Protein AF-A0A961XGP7-F1 (afdb_monomer)

Mean predicted aligned error: 7.35 Å

Nearest PDB structures (foldseek):
  7mp5-assembly1_A  TM=5.201E-01  e=4.074E-03  Homo sapiens
  4emo-assembly1_A  TM=5.515E-01  e=6.120E-03  Homo sapiens
  2e2x-assembly1_A  TM=4.958E-01  e=4.074E-03  Homo sapiens
  3tw1-assembly1_A  TM=5.639E-01  e=8.369E-02  Saccharomyces cerevisiae S288C
  8f5p-assembly1_C  TM=4.251E-01  e=7.896E-02  Leishmania tarentolae

Solvent-accessible surface area (backbone atoms only — not comparable to full-atom values): 7670 Å² total; per-residue (Å²): 131,64,65,84,58,53,54,59,52,50,53,51,52,53,50,51,51,54,50,49,44,56,74,69,44,72,76,51,61,34,66,52,90,44,70,69,51,50,53,50,56,43,34,70,81,37,72,84,65,51,75,76,47,75,47,63,24,64,83,18,39,36,31,44,29,39,31,75,88,68,36,23,36,40,37,39,46,56,59,69,40,73,47,65,47,80,37,47,51,85,42,43,71,44,78,44,76,77,52,70,27,28,34,42,38,28,34,67,46,83,92,59,40,67,47,81,43,44,34,82,40,45,68,55,34,49,52,51,48,25,52,48,60,73,41,93,84,116

Radius of gyration: 19.78 Å; Cα contacts (8 Å, |Δi|>4): 239; chains: 1; bounding box: 44×28×65 Å

Foldseek 3Di:
DPPVVVVVVVVVVVVVVVVVCVVVCLQPWDFAPDPVSLVVQQCVVVVPWAFDDKFAFPRRQKIWTQTPVLWIWIWGTDRNDIDIDTDDLQQWPDWADPDLFWIWTAGPDPVCGIDIGGHPGSVSVLVRVCSNNVDNPD

pLDDT: mean 90.68, std 9.91, range [44.69, 97.44]

Sequence (138 aa):
MPLTILVPMILLGLAMVAIAMRLLGLSKSASISAISDAIRLLQTDYPQAVIEEAILASDGRAAILKLEDGTTGLVEAMGDRFVTRILSVDDVQAVQRVDDCSLMLRLADFTLPVVPLTFAEPKAALKATIWLTGDAHA

Secondary structure (DSSP, 8-state):
--HHHHHHHHHHHHHHHHHHHHHTTTT------SHHHHHHHHHHH-TT--EEEEEE-TTSSEEEEEETTS-EEEEEEETTEEEEEEE-GGGEEEEEE-SSSEEEEEES-TTS-EEEEE-SSHHHHHHHHHHHHS-TT-

Structure (mmCIF, N/CA/C/O backbone):
data_AF-A0A961XGP7-F1
#
_entry.id   AF-A0A961XGP7-F1
#
loop_
_atom_site.group_PDB
_atom_site.id
_atom_site.type_symbol
_atom_site.label_atom_id
_atom_site.label_alt_id
_atom_site.label_comp_id
_atom_site.label_asym_id
_atom_site.label_entity_id
_atom_site.label_seq_id
_atom_site.pdbx_PDB_ins_code
_atom_site.Cartn_x
_atom_site.Cartn_y
_atom_site.Cartn_z
_atom_site.occupancy
_atom_site.B_iso_or_equiv
_atom_site.auth_seq_id
_atom_site.auth_comp_id
_atom_sit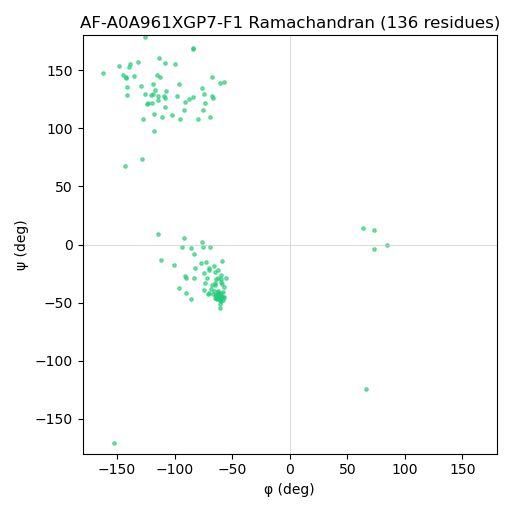e.auth_asym_id
_atom_site.auth_atom_id
_atom_site.pdbx_PDB_model_num
ATOM 1 N N . MET A 1 1 ? 21.265 -4.521 -47.589 1.00 66.50 1 MET A N 1
ATOM 2 C CA . MET A 1 1 ? 21.707 -3.650 -46.478 1.00 66.50 1 MET A CA 1
ATOM 3 C C . MET A 1 1 ? 22.631 -4.467 -45.593 1.00 66.50 1 MET A C 1
ATOM 5 O O . MET A 1 1 ? 22.195 -5.523 -45.147 1.00 66.50 1 MET A O 1
ATOM 9 N N . PRO A 1 2 ? 23.899 -4.078 -45.402 1.00 87.81 2 PRO A N 1
ATOM 10 C CA . PRO A 1 2 ? 24.822 -4.861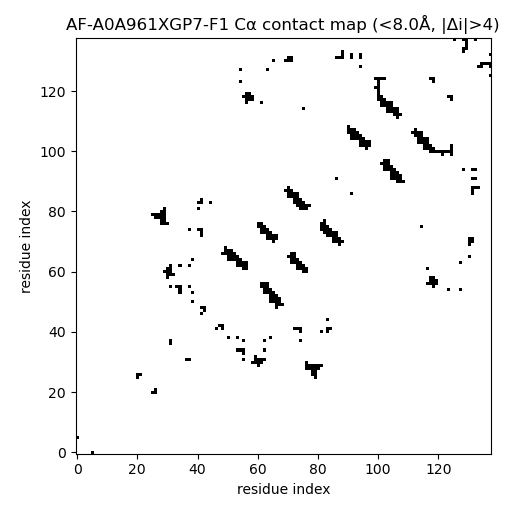 -44.590 1.00 87.81 2 PRO A CA 1
ATOM 11 C C . PRO A 1 2 ? 24.369 -4.839 -43.123 1.00 87.81 2 PRO A C 1
ATOM 13 O O . PRO A 1 2 ? 24.155 -3.776 -42.537 1.00 87.81 2 PRO A O 1
ATOM 16 N N . LEU A 1 3 ? 24.207 -6.026 -42.534 1.00 85.31 3 LEU A N 1
ATOM 17 C CA . LEU A 1 3 ? 23.770 -6.210 -41.144 1.00 85.31 3 LEU A CA 1
ATOM 18 C C . LEU A 1 3 ? 24.679 -5.460 -40.152 1.00 85.31 3 LEU A C 1
ATOM 20 O O . LEU A 1 3 ? 24.216 -4.972 -39.125 1.00 85.31 3 LEU A O 1
ATOM 24 N N . THR A 1 4 ? 25.949 -5.284 -40.519 1.00 87.69 4 THR A N 1
ATOM 25 C CA . THR A 1 4 ? 26.961 -4.518 -39.782 1.00 87.69 4 THR A CA 1
ATOM 26 C C . THR A 1 4 ? 26.636 -3.032 -39.618 1.00 87.69 4 THR A C 1
ATOM 28 O O . THR A 1 4 ? 27.155 -2.427 -38.691 1.00 87.69 4 THR A O 1
ATOM 31 N N . ILE A 1 5 ? 25.779 -2.442 -40.459 1.00 90.88 5 ILE A N 1
ATOM 32 C CA . ILE A 1 5 ? 25.309 -1.048 -40.314 1.00 90.88 5 ILE A CA 1
ATOM 33 C C . ILE A 1 5 ? 23.955 -1.004 -39.601 1.00 90.88 5 ILE A C 1
ATOM 35 O O . ILE A 1 5 ? 23.704 -0.127 -38.776 1.00 90.88 5 ILE A O 1
ATOM 39 N N . LEU A 1 6 ? 23.085 -1.973 -39.888 1.00 91.88 6 LEU A N 1
ATOM 40 C CA . LEU A 1 6 ? 21.740 -2.025 -39.319 1.00 91.88 6 LEU A CA 1
ATOM 41 C C . LEU A 1 6 ? 21.772 -2.201 -37.792 1.00 91.88 6 LEU A C 1
ATOM 43 O O . LEU A 1 6 ? 21.077 -1.485 -37.075 1.00 91.88 6 LEU A O 1
ATOM 47 N N . VAL A 1 7 ? 22.604 -3.121 -37.296 1.00 93.81 7 VAL A N 1
ATOM 48 C CA . VAL A 1 7 ? 22.716 -3.430 -35.862 1.00 93.81 7 VAL A CA 1
ATOM 49 C C . VAL A 1 7 ? 23.148 -2.217 -35.022 1.00 93.81 7 VAL A C 1
ATOM 51 O O . VAL A 1 7 ? 22.416 -1.872 -34.093 1.00 93.81 7 VAL A O 1
ATOM 54 N N . PRO A 1 8 ? 24.269 -1.522 -35.310 1.00 94.44 8 PRO A N 1
ATOM 55 C CA . PRO A 1 8 ? 24.683 -0.379 -34.498 1.00 94.44 8 PRO A CA 1
ATOM 56 C C . PRO A 1 8 ? 23.691 0.785 -34.574 1.00 94.44 8 PRO A C 1
ATOM 58 O O . PRO A 1 8 ? 23.485 1.463 -33.572 1.00 94.44 8 PRO A O 1
ATOM 61 N N . MET A 1 9 ? 23.029 0.991 -35.717 1.00 94.00 9 MET A N 1
ATOM 62 C CA . MET A 1 9 ? 22.000 2.023 -35.857 1.00 94.00 9 MET A CA 1
ATOM 63 C C . MET A 1 9 ? 20.791 1.754 -34.948 1.00 94.00 9 MET A C 1
ATOM 65 O O . MET A 1 9 ? 20.315 2.667 -34.276 1.00 94.00 9 MET A O 1
ATOM 69 N N . ILE A 1 10 ? 20.319 0.503 -34.882 1.00 95.44 10 ILE A N 1
ATOM 70 C CA . ILE A 1 10 ? 19.221 0.112 -33.985 1.00 95.44 10 ILE A CA 1
ATOM 71 C C . ILE A 1 10 ? 19.638 0.269 -32.521 1.00 95.44 10 ILE A C 1
ATOM 73 O O . ILE A 1 10 ? 18.887 0.841 -31.734 1.00 95.44 10 ILE A O 1
ATOM 77 N N . LEU A 1 11 ? 20.837 -0.197 -32.155 1.00 96.62 11 LEU A N 1
ATOM 78 C CA . LEU A 1 11 ? 21.347 -0.068 -30.787 1.00 96.62 11 LEU A CA 1
ATOM 79 C C . LEU A 1 11 ? 21.452 1.399 -30.359 1.00 96.62 11 LEU A C 1
ATOM 81 O O . LEU A 1 11 ? 21.047 1.737 -29.248 1.00 96.62 11 LEU A O 1
ATOM 85 N N . LEU A 1 12 ? 21.929 2.273 -31.250 1.00 96.06 12 LEU A N 1
ATOM 86 C CA . LEU A 1 12 ? 21.986 3.713 -31.009 1.00 96.06 12 LEU A CA 1
ATOM 87 C C . LEU A 1 12 ? 20.583 4.304 -30.816 1.00 96.06 12 LEU A C 1
ATOM 89 O O . LEU A 1 12 ? 20.367 5.073 -29.882 1.00 96.06 12 LEU A O 1
ATOM 93 N N . GLY A 1 13 ? 19.623 3.920 -31.663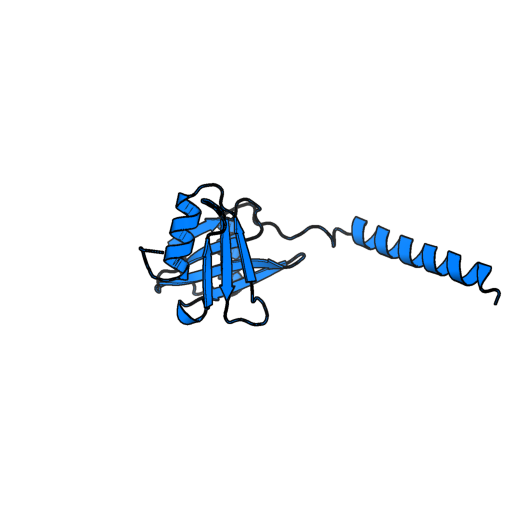 1.00 94.31 13 GLY A N 1
ATOM 94 C CA . GLY A 1 13 ? 18.232 4.359 -31.550 1.00 94.31 13 GLY A CA 1
ATOM 95 C C . GLY A 1 13 ? 17.594 3.946 -30.221 1.00 94.31 13 GLY A C 1
ATOM 96 O O . GLY A 1 13 ? 17.031 4.784 -29.520 1.00 94.31 13 GLY A O 1
ATOM 97 N N . LEU A 1 14 ? 17.743 2.679 -29.825 1.00 95.94 14 LEU A N 1
ATOM 98 C CA . LEU A 1 14 ? 17.228 2.166 -28.550 1.00 95.94 14 LEU A CA 1
ATOM 99 C C . LEU A 1 14 ? 17.891 2.843 -27.348 1.00 95.94 14 LEU A C 1
ATOM 101 O O . LEU A 1 14 ? 17.202 3.215 -26.399 1.00 95.94 14 LEU A O 1
ATOM 105 N N . ALA A 1 15 ? 19.211 3.045 -27.398 1.00 93.06 15 ALA A N 1
ATOM 106 C CA . ALA A 1 15 ? 19.933 3.761 -26.355 1.00 93.06 15 ALA A CA 1
ATOM 107 C C . ALA A 1 15 ? 19.422 5.202 -26.217 1.00 93.06 15 ALA A C 1
ATOM 109 O O . ALA A 1 15 ? 19.177 5.658 -25.103 1.00 93.06 15 ALA A O 1
ATOM 110 N N . MET A 1 16 ? 19.195 5.899 -27.334 1.00 93.25 16 MET A N 1
ATOM 111 C CA . MET A 1 16 ? 18.677 7.268 -27.334 1.00 93.25 16 MET A CA 1
ATOM 112 C C . MET A 1 16 ? 17.264 7.345 -26.743 1.00 93.25 16 MET A C 1
ATOM 114 O O . MET A 1 16 ? 17.005 8.211 -25.909 1.00 93.25 16 MET A O 1
ATOM 118 N N . VAL A 1 17 ? 16.373 6.414 -27.102 1.00 90.25 17 VAL A N 1
ATOM 119 C CA . VAL A 1 17 ? 15.019 6.329 -26.525 1.00 90.25 17 VAL A CA 1
ATOM 120 C C . VAL A 1 17 ? 15.080 6.043 -25.024 1.00 90.25 17 VAL A C 1
ATOM 122 O O . VAL A 1 17 ? 14.424 6.730 -24.245 1.00 90.25 17 VAL A O 1
ATOM 125 N N . ALA A 1 18 ? 15.909 5.090 -24.588 1.00 85.06 18 ALA A N 1
ATOM 126 C CA . ALA A 1 18 ? 16.068 4.768 -23.171 1.00 85.06 18 ALA A CA 1
ATOM 127 C C . ALA A 1 18 ? 16.628 5.953 -22.362 1.00 85.06 18 ALA A C 1
ATOM 129 O O . ALA A 1 18 ? 16.166 6.221 -21.252 1.00 85.06 18 ALA A O 1
ATOM 130 N N . ILE A 1 19 ? 17.597 6.689 -22.918 1.00 88.19 19 ILE A N 1
ATOM 131 C CA . ILE A 1 19 ? 18.135 7.914 -22.312 1.00 88.19 19 ILE A CA 1
ATOM 132 C C . ILE A 1 19 ? 17.043 8.980 -22.221 1.00 88.19 19 ILE A C 1
ATOM 134 O O . ILE A 1 19 ? 16.860 9.561 -21.154 1.00 88.19 19 ILE A O 1
ATOM 138 N N . ALA A 1 20 ? 16.281 9.202 -23.294 1.00 86.88 20 ALA A N 1
ATOM 139 C CA . ALA A 1 20 ? 15.179 10.156 -23.291 1.00 86.88 20 ALA A CA 1
ATOM 140 C C . ALA A 1 20 ? 14.143 9.804 -22.212 1.00 86.88 20 ALA A C 1
ATOM 142 O O . ALA A 1 20 ? 13.804 10.663 -21.403 1.00 86.88 20 ALA A O 1
ATOM 143 N N . MET A 1 21 ? 13.714 8.539 -22.118 1.00 82.44 21 MET A N 1
ATOM 144 C CA . MET A 1 21 ? 12.777 8.071 -21.085 1.00 82.44 21 MET A CA 1
ATOM 145 C C . MET A 1 21 ? 13.294 8.325 -19.663 1.00 82.44 21 MET A C 1
ATOM 147 O O . MET A 1 21 ? 12.528 8.742 -18.794 1.00 82.44 21 MET A O 1
ATOM 151 N N . ARG A 1 22 ? 14.595 8.112 -19.424 1.00 77.06 22 ARG A N 1
ATOM 152 C CA . ARG A 1 22 ? 15.226 8.402 -18.127 1.00 77.06 22 ARG A CA 1
ATOM 153 C C . ARG A 1 22 ? 15.245 9.900 -17.821 1.00 77.06 22 ARG A C 1
ATOM 155 O O . ARG A 1 22 ? 14.944 10.285 -16.695 1.00 77.06 22 ARG A O 1
ATOM 162 N N . LEU A 1 23 ? 15.570 10.738 -18.808 1.00 77.56 23 LEU A N 1
ATOM 163 C CA . LEU A 1 23 ? 15.597 12.199 -18.662 1.00 77.56 23 LEU A CA 1
ATOM 164 C C . LEU A 1 23 ? 14.198 12.792 -18.451 1.00 77.56 23 LEU A C 1
ATOM 166 O O . LEU A 1 23 ? 14.044 13.726 -17.670 1.00 77.56 23 LEU A O 1
ATOM 170 N N . LEU A 1 24 ? 13.178 12.215 -19.088 1.00 75.88 24 LEU A N 1
ATOM 171 C CA . LEU A 1 24 ? 11.766 12.584 -18.933 1.00 75.88 24 LEU A CA 1
ATOM 172 C C . LEU A 1 24 ? 11.186 12.209 -17.560 1.00 75.88 24 LEU A C 1
ATOM 174 O O . LEU A 1 24 ? 10.031 12.513 -17.282 1.00 75.88 24 LEU A O 1
ATOM 178 N N . GLY A 1 25 ? 11.962 11.563 -16.685 1.00 60.03 25 GLY A N 1
ATOM 179 C CA . GLY A 1 25 ? 11.527 11.276 -15.323 1.00 60.03 25 GLY A CA 1
ATOM 180 C C . GLY A 1 25 ? 10.479 10.169 -15.219 1.00 60.03 25 GLY A C 1
ATOM 181 O O . GLY A 1 25 ? 9.970 9.961 -14.124 1.00 60.03 25 GLY A O 1
ATOM 182 N N . LEU A 1 26 ? 10.228 9.399 -16.289 1.00 59.06 26 LEU A N 1
ATOM 183 C CA . LEU A 1 26 ? 9.339 8.221 -16.264 1.00 59.06 26 LEU A CA 1
ATOM 184 C C . LEU A 1 26 ? 9.790 7.154 -15.248 1.00 59.06 26 LEU A C 1
ATOM 186 O O . LEU A 1 26 ? 9.046 6.231 -14.941 1.00 59.06 26 LEU A O 1
ATOM 190 N N . SER A 1 27 ? 11.022 7.250 -14.742 1.00 58.31 27 SER A N 1
ATOM 191 C CA . SER A 1 27 ? 11.559 6.363 -13.706 1.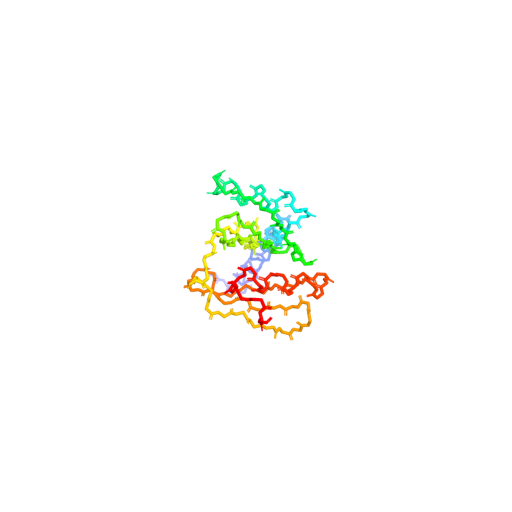00 58.31 27 SER A CA 1
ATOM 192 C C . SER A 1 27 ? 11.391 6.891 -12.278 1.00 58.31 27 SER A C 1
ATOM 194 O O . SER A 1 27 ? 11.805 6.205 -11.344 1.00 58.31 27 SER A O 1
ATOM 196 N N . LYS A 1 28 ? 10.834 8.093 -12.068 1.00 63.78 28 LYS A N 1
ATOM 197 C CA . LYS A 1 28 ? 10.529 8.565 -10.714 1.00 63.78 28 LYS A CA 1
ATOM 198 C C . LYS A 1 28 ? 9.236 7.912 -10.254 1.00 63.78 28 LYS A C 1
ATOM 200 O O . LYS A 1 28 ? 8.162 8.242 -10.743 1.00 63.78 28 LYS A O 1
ATOM 205 N N . SER A 1 29 ? 9.367 6.981 -9.315 1.00 71.25 29 SER A N 1
ATOM 206 C CA . SER A 1 29 ? 8.204 6.416 -8.648 1.00 71.25 29 SER A CA 1
ATOM 207 C C . SER A 1 29 ? 7.447 7.523 -7.924 1.00 71.25 29 SER A C 1
ATOM 209 O O . SER A 1 29 ? 8.071 8.380 -7.291 1.00 71.25 29 SER A O 1
ATOM 211 N N . ALA A 1 30 ? 6.120 7.485 -7.996 1.00 83.25 30 ALA A N 1
ATOM 212 C CA . ALA A 1 30 ? 5.279 8.339 -7.177 1.00 83.25 30 ALA A CA 1
ATOM 213 C C . ALA A 1 30 ? 5.610 8.106 -5.694 1.00 83.25 30 ALA A C 1
ATOM 215 O O . ALA A 1 30 ? 5.892 6.975 -5.288 1.00 83.25 30 ALA A O 1
ATOM 216 N N . SER A 1 31 ? 5.643 9.183 -4.911 1.00 90.06 31 SER A N 1
ATOM 217 C CA . SER A 1 31 ? 5.937 9.137 -3.481 1.00 90.06 31 SER A CA 1
ATOM 218 C C . SER A 1 31 ? 5.049 10.128 -2.740 1.00 90.06 31 SER A C 1
ATOM 220 O O . SER A 1 31 ? 4.834 11.254 -3.193 1.00 90.06 31 SER A O 1
ATOM 222 N N . ILE A 1 32 ? 4.504 9.677 -1.621 1.00 92.25 32 ILE A N 1
ATOM 223 C CA 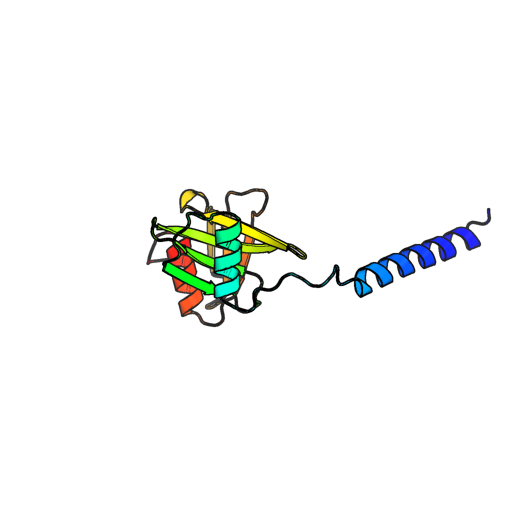. ILE A 1 32 ? 3.631 10.417 -0.725 1.00 92.25 32 ILE A CA 1
ATOM 224 C C . ILE A 1 32 ? 4.528 11.074 0.322 1.00 92.25 32 ILE A C 1
ATOM 226 O O . ILE A 1 32 ? 5.203 10.391 1.089 1.00 92.25 32 ILE A O 1
ATOM 230 N N . SER A 1 33 ? 4.557 12.406 0.340 1.00 89.69 33 SER A N 1
ATOM 231 C CA . SER A 1 33 ? 5.453 13.160 1.231 1.00 89.69 33 SER A CA 1
ATOM 232 C C . SER A 1 33 ? 4.800 13.498 2.569 1.00 89.69 33 SER A C 1
ATOM 234 O O . SER A 1 33 ? 5.489 13.653 3.575 1.00 89.69 33 SER A O 1
ATOM 236 N N . ALA A 1 34 ? 3.471 13.613 2.587 1.00 93.00 34 ALA A N 1
ATOM 237 C CA . ALA A 1 34 ? 2.702 13.951 3.772 1.00 93.00 34 ALA A CA 1
ATOM 238 C C . ALA A 1 34 ? 1.407 13.135 3.855 1.00 93.00 34 ALA A C 1
ATOM 240 O O . ALA A 1 34 ? 0.804 12.773 2.846 1.00 93.00 34 ALA A O 1
ATOM 241 N N . ILE A 1 35 ? 0.925 12.917 5.080 1.00 94.94 35 ILE A N 1
ATOM 242 C CA . ILE A 1 35 ? -0.358 12.247 5.339 1.00 94.94 35 ILE A CA 1
ATOM 243 C C . ILE A 1 35 ? -1.523 12.975 4.643 1.00 94.94 35 ILE A C 1
ATOM 245 O O . ILE A 1 35 ? -2.428 12.332 4.116 1.00 94.94 35 ILE A O 1
ATOM 249 N N . SER A 1 36 ? -1.482 14.309 4.575 1.00 95.56 36 SER A N 1
ATOM 250 C CA . SER A 1 36 ? -2.486 15.106 3.860 1.00 95.56 36 SER A CA 1
ATOM 251 C C . SER A 1 36 ? -2.577 14.761 2.372 1.00 95.56 36 SER A C 1
ATOM 253 O O . SER A 1 36 ? -3.664 14.825 1.802 1.00 95.56 36 SER A O 1
ATOM 255 N N . ASP A 1 37 ? -1.462 14.371 1.746 1.00 95.50 37 ASP A N 1
ATOM 256 C CA . ASP A 1 37 ? -1.447 13.971 0.338 1.00 95.50 37 ASP A CA 1
ATOM 257 C C . ASP A 1 37 ? -2.143 12.622 0.157 1.00 95.50 37 ASP A C 1
ATOM 259 O O . ASP A 1 37 ? -2.957 12.481 -0.752 1.00 95.50 37 ASP A O 1
ATOM 263 N N . ALA A 1 38 ? -1.895 11.658 1.053 1.00 96.38 38 ALA A N 1
ATOM 264 C CA . ALA A 1 38 ? -2.590 10.369 1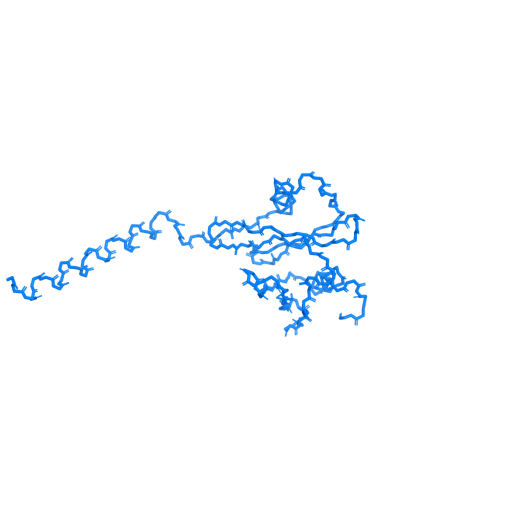.048 1.00 96.38 38 ALA A CA 1
ATOM 265 C C . ALA A 1 38 ? -4.106 10.537 1.217 1.00 96.38 38 ALA A C 1
ATOM 267 O O . ALA A 1 38 ? -4.879 9.943 0.468 1.00 96.38 38 ALA A O 1
ATOM 268 N N . ILE A 1 39 ? -4.530 11.391 2.157 1.00 97.25 39 ILE A N 1
ATOM 269 C CA . ILE A 1 39 ? -5.948 11.707 2.377 1.00 97.25 39 ILE A CA 1
ATOM 270 C C . ILE A 1 39 ? -6.556 12.309 1.109 1.00 97.25 39 ILE A C 1
ATOM 272 O O . ILE A 1 39 ? -7.598 11.853 0.646 1.00 97.25 39 ILE A O 1
ATOM 276 N N . ARG A 1 40 ? -5.884 13.296 0.504 1.00 96.81 40 ARG A N 1
ATOM 277 C CA . ARG A 1 40 ? -6.353 13.939 -0.727 1.00 96.81 40 ARG A CA 1
ATOM 278 C C . ARG A 1 40 ? -6.443 12.959 -1.896 1.00 96.81 40 ARG A C 1
ATOM 280 O O . ARG A 1 40 ? -7.395 13.043 -2.668 1.00 96.81 40 ARG A O 1
ATOM 287 N N . LEU A 1 41 ? -5.467 12.063 -2.046 1.00 96.62 41 LEU A N 1
ATOM 288 C CA . LEU A 1 41 ? -5.479 11.026 -3.079 1.00 96.62 41 LEU A CA 1
ATOM 289 C C . LEU A 1 41 ? -6.692 10.111 -2.899 1.00 96.62 41 LEU A C 1
ATOM 291 O O . LEU A 1 41 ? -7.473 9.966 -3.834 1.00 96.62 41 LEU A O 1
ATOM 295 N N . LEU A 1 42 ? -6.908 9.584 -1.688 1.00 97.25 42 LEU A N 1
ATOM 296 C CA . LEU A 1 42 ? -8.057 8.724 -1.398 1.00 97.25 42 LEU A CA 1
ATOM 297 C C . LEU A 1 42 ? -9.386 9.456 -1.642 1.00 97.25 42 LEU A C 1
ATOM 299 O O . LEU A 1 42 ? -10.265 8.921 -2.305 1.00 97.25 42 LEU A O 1
ATOM 303 N N . GLN A 1 43 ? -9.525 10.695 -1.167 1.00 97.12 43 GLN A N 1
ATOM 304 C CA . GLN A 1 43 ? -10.753 11.485 -1.323 1.00 97.12 43 GLN A CA 1
ATOM 305 C C . GLN A 1 43 ? -11.013 11.954 -2.758 1.00 97.12 43 GLN A C 1
ATOM 307 O O . GLN A 1 43 ? -12.145 12.290 -3.092 1.00 97.12 43 GLN A O 1
ATOM 312 N N . THR A 1 44 ? -9.994 11.990 -3.620 1.00 97.12 44 THR A N 1
ATOM 313 C CA . THR A 1 44 ? -10.197 12.289 -5.045 1.00 97.12 44 THR A CA 1
ATOM 314 C C . THR A 1 44 ? -11.010 11.179 -5.713 1.00 97.12 44 THR A C 1
ATOM 316 O O . THR A 1 44 ? -11.911 11.477 -6.496 1.00 97.12 44 THR A O 1
ATOM 319 N N . ASP A 1 45 ? -10.736 9.921 -5.357 1.00 96.44 45 ASP A N 1
ATOM 320 C CA . ASP A 1 45 ? -11.429 8.749 -5.903 1.00 96.44 45 ASP A CA 1
ATOM 321 C C . ASP A 1 45 ? -12.668 8.360 -5.071 1.00 96.44 45 ASP A C 1
ATOM 323 O O . ASP A 1 45 ? -13.657 7.867 -5.615 1.00 96.44 45 ASP A O 1
ATOM 327 N N . TYR A 1 46 ? -12.653 8.648 -3.764 1.00 96.50 46 TYR A N 1
ATOM 328 C CA . TYR A 1 46 ? -13.736 8.378 -2.813 1.00 96.50 46 TYR A CA 1
ATOM 329 C C . TYR A 1 46 ? -14.119 9.641 -2.011 1.00 96.50 46 TYR A C 1
ATOM 331 O O . TYR A 1 46 ? -13.811 9.732 -0.820 1.00 96.50 46 TYR A O 1
ATOM 339 N N . PRO A 1 47 ? -14.816 10.626 -2.613 1.00 95.56 47 PRO A N 1
ATOM 340 C CA . PRO A 1 47 ? -15.111 11.915 -1.968 1.00 95.56 47 PRO A CA 1
ATOM 341 C C . PRO A 1 47 ? -15.917 11.827 -0.667 1.00 95.56 47 PRO A C 1
ATOM 343 O O . PRO A 1 47 ? -15.830 12.709 0.182 1.00 95.56 47 PRO A O 1
ATOM 346 N N . GLN A 1 48 ? -16.713 10.771 -0.518 1.00 94.38 48 GLN A N 1
ATOM 347 C CA . GLN A 1 48 ? -17.539 10.495 0.655 1.00 94.38 48 GLN A CA 1
ATOM 348 C C . GLN A 1 48 ? -16.790 9.796 1.800 1.00 94.38 48 GLN A C 1
ATOM 350 O O . GLN A 1 48 ? -17.367 9.624 2.870 1.00 94.38 48 GLN A O 1
ATOM 355 N N . ALA A 1 49 ? -15.545 9.359 1.587 1.00 94.69 49 ALA A N 1
ATOM 356 C CA . ALA A 1 49 ? -14.775 8.680 2.620 1.00 94.69 49 ALA A CA 1
ATOM 357 C C . ALA A 1 49 ? -14.436 9.647 3.765 1.00 94.69 49 ALA A C 1
ATOM 359 O O . ALA A 1 49 ? -13.858 10.719 3.545 1.00 94.69 49 ALA A O 1
ATOM 360 N N . VAL A 1 50 ? -14.763 9.241 4.994 1.00 95.19 50 VAL A N 1
ATOM 361 C CA . VAL A 1 50 ? -14.413 9.968 6.219 1.00 95.19 50 VAL A CA 1
ATOM 362 C C . VAL A 1 50 ? -13.222 9.273 6.868 1.00 95.19 50 VAL A C 1
ATOM 364 O O . VAL A 1 50 ? -13.332 8.135 7.317 1.00 95.19 50 VAL A O 1
ATOM 367 N N . ILE A 1 51 ? -12.069 9.947 6.868 1.00 96.38 51 ILE A N 1
ATOM 368 C CA . ILE A 1 51 ? -10.805 9.413 7.383 1.00 96.38 51 ILE A CA 1
ATOM 369 C C . ILE A 1 51 ? -10.676 9.787 8.860 1.00 96.38 51 ILE A C 1
ATOM 371 O O . ILE A 1 51 ? -10.652 10.972 9.194 1.00 96.38 51 ILE A O 1
ATOM 375 N N . GLU A 1 52 ? -10.527 8.789 9.727 1.00 95.62 52 GLU A N 1
ATOM 376 C CA . GLU A 1 52 ? -10.266 8.995 11.156 1.00 95.62 52 GLU A CA 1
ATOM 377 C C . GLU A 1 52 ? -8.773 9.163 11.444 1.00 95.62 52 GLU A C 1
ATOM 379 O O . GLU A 1 52 ? -8.353 10.056 12.180 1.00 95.62 52 GLU A O 1
ATOM 384 N N . GLU A 1 53 ? -7.960 8.278 10.875 1.00 95.88 53 GLU A N 1
ATOM 385 C CA . GLU A 1 53 ? -6.522 8.222 11.114 1.00 95.88 53 GLU A CA 1
ATOM 386 C C . GLU A 1 53 ? -5.817 7.719 9.852 1.00 95.88 53 GLU A C 1
ATOM 388 O O . GLU A 1 53 ? -6.401 7.006 9.040 1.00 95.88 53 GLU A O 1
ATOM 393 N N . ALA A 1 54 ? -4.552 8.084 9.664 1.00 96.56 54 ALA A N 1
ATOM 394 C CA . ALA A 1 54 ? -3.760 7.622 8.536 1.00 96.56 54 ALA A CA 1
ATOM 395 C C . ALA A 1 54 ? -2.310 7.368 8.948 1.00 96.56 54 ALA A C 1
ATOM 397 O O . ALA A 1 54 ? -1.744 8.082 9.778 1.00 96.56 54 ALA A O 1
ATOM 398 N N . ILE A 1 55 ? -1.715 6.342 8.348 1.00 96.75 55 ILE A N 1
ATOM 399 C CA . ILE A 1 55 ? -0.342 5.905 8.566 1.00 96.75 55 ILE A CA 1
ATOM 400 C C . ILE A 1 55 ? 0.355 5.858 7.213 1.00 96.75 55 ILE A C 1
ATOM 402 O O . ILE A 1 55 ? -0.139 5.258 6.260 1.00 96.75 55 ILE A O 1
ATOM 406 N N . LEU A 1 56 ? 1.525 6.482 7.151 1.00 96.69 56 LEU A N 1
ATOM 407 C CA . LEU A 1 56 ? 2.370 6.510 5.968 1.00 96.69 56 LEU A CA 1
ATOM 408 C C . LEU A 1 56 ? 3.435 5.411 6.052 1.00 96.69 56 LEU A C 1
ATOM 410 O O . LEU A 1 56 ? 4.046 5.223 7.108 1.00 96.69 56 LEU A O 1
ATOM 414 N N . ALA A 1 57 ? 3.684 4.717 4.944 1.00 95.50 57 ALA A N 1
ATOM 415 C CA . ALA A 1 57 ? 4.854 3.859 4.824 1.00 95.50 57 ALA A CA 1
ATOM 416 C C . ALA A 1 57 ? 6.140 4.704 4.811 1.00 95.50 57 ALA A C 1
ATOM 418 O O . ALA A 1 57 ? 6.179 5.808 4.271 1.00 95.50 57 ALA A O 1
ATOM 419 N N . SER A 1 58 ? 7.214 4.195 5.407 1.00 94.19 58 SER A N 1
ATOM 420 C CA . SER A 1 58 ? 8.480 4.919 5.569 1.00 94.19 58 SER A CA 1
ATOM 421 C C . SER A 1 58 ? 9.183 5.232 4.247 1.00 94.19 58 SER A C 1
ATOM 423 O O . SER A 1 58 ? 9.952 6.188 4.175 1.00 94.19 58 SER A O 1
ATOM 425 N N . ASP A 1 59 ? 8.907 4.461 3.199 1.00 90.31 59 ASP A N 1
ATOM 426 C CA . ASP A 1 59 ? 9.408 4.684 1.842 1.00 90.31 59 ASP A CA 1
ATOM 427 C C . ASP A 1 59 ? 8.538 5.660 1.023 1.00 90.31 59 ASP A C 1
ATOM 429 O O . ASP A 1 59 ? 8.865 5.981 -0.124 1.00 90.31 59 ASP A O 1
ATOM 433 N N . GLY A 1 60 ? 7.425 6.129 1.598 1.00 91.94 60 GLY A N 1
ATOM 434 C CA . GLY A 1 60 ? 6.447 6.995 0.948 1.00 91.94 60 GLY A CA 1
ATOM 435 C C . GLY A 1 60 ? 5.740 6.336 -0.237 1.00 91.94 60 GLY A C 1
ATOM 436 O O . GLY A 1 60 ? 5.130 7.042 -1.036 1.00 91.94 60 GLY A O 1
ATOM 437 N N . ARG A 1 61 ? 5.834 5.014 -0.411 1.00 93.75 61 ARG A N 1
ATOM 438 C CA . ARG A 1 61 ? 5.165 4.310 -1.513 1.00 93.75 61 ARG A CA 1
ATOM 439 C C . ARG A 1 61 ? 3.715 3.997 -1.193 1.00 93.75 61 ARG A C 1
ATOM 441 O O . ARG A 1 61 ? 2.906 3.975 -2.110 1.00 93.75 61 ARG A O 1
ATOM 448 N N . ALA A 1 62 ? 3.395 3.818 0.081 1.00 96.31 62 ALA A N 1
ATOM 449 C CA . ALA A 1 62 ? 2.073 3.409 0.515 1.00 96.31 62 ALA A CA 1
ATOM 450 C C . ALA A 1 62 ? 1.537 4.272 1.659 1.00 96.31 62 ALA A C 1
ATOM 452 O O . ALA A 1 62 ? 2.298 4.848 2.440 1.00 96.31 62 ALA A O 1
ATOM 453 N N . ALA A 1 63 ? 0.220 4.300 1.813 1.00 97.12 63 ALA A N 1
ATOM 454 C CA . ALA A 1 63 ? -0.451 4.783 3.006 1.00 97.12 63 ALA A CA 1
ATOM 455 C C . ALA A 1 63 ? -1.677 3.921 3.311 1.00 97.12 63 ALA A C 1
ATOM 457 O O . ALA A 1 63 ? -2.398 3.501 2.405 1.00 97.12 63 ALA A O 1
ATOM 458 N N . ILE A 1 64 ? -1.917 3.702 4.601 1.00 97.25 64 ILE A N 1
ATOM 459 C CA . ILE A 1 64 ? -3.095 3.013 5.123 1.00 97.25 64 ILE A CA 1
ATOM 460 C C . ILE A 1 64 ? -3.909 4.026 5.920 1.00 97.25 64 ILE A C 1
ATOM 462 O O . ILE A 1 64 ? -3.373 4.716 6.788 1.00 97.25 64 ILE A O 1
ATOM 466 N N . LEU A 1 65 ? -5.194 4.136 5.616 1.00 97.44 65 LEU A N 1
ATOM 467 C CA . LEU A 1 65 ? -6.113 5.099 6.203 1.00 97.44 65 LEU A CA 1
ATOM 468 C C . LEU A 1 65 ? -7.250 4.341 6.877 1.00 97.44 65 LEU A C 1
ATOM 470 O O . LEU A 1 65 ? -7.880 3.495 6.259 1.00 97.44 65 LEU A O 1
ATOM 474 N N . LYS A 1 66 ? -7.532 4.647 8.135 1.00 96.56 66 LYS A N 1
ATOM 475 C CA . LYS A 1 66 ? -8.695 4.127 8.845 1.00 96.56 66 LYS A CA 1
ATOM 476 C C . LYS A 1 66 ? -9.907 4.993 8.515 1.00 96.56 66 LYS A C 1
ATOM 478 O O . LYS A 1 66 ? -9.835 6.215 8.678 1.00 96.56 66 LYS A O 1
ATOM 483 N N . LEU A 1 67 ? -10.998 4.380 8.067 1.00 95.38 67 LEU A N 1
ATOM 484 C CA . LEU A 1 67 ? -12.256 5.075 7.801 1.00 95.38 67 LEU A CA 1
ATOM 485 C C . LEU A 1 67 ? -13.236 4.888 8.969 1.00 95.38 67 LEU A C 1
ATOM 487 O O . LEU A 1 67 ? -13.150 3.919 9.725 1.00 95.38 67 LEU A O 1
ATOM 491 N N . GLU A 1 68 ? -14.170 5.829 9.109 1.00 93.75 68 GLU A N 1
ATOM 492 C CA . GLU A 1 68 ? -15.192 5.829 10.174 1.00 93.75 68 GLU A CA 1
ATOM 493 C C . GLU A 1 68 ? -16.158 4.635 10.074 1.00 93.75 68 GLU A C 1
ATOM 495 O O . GLU A 1 68 ? -16.651 4.130 11.081 1.00 93.75 68 GLU A O 1
ATOM 500 N N . ASP A 1 69 ? -16.398 4.130 8.863 1.00 89.88 69 ASP A N 1
ATOM 501 C CA . ASP A 1 69 ? -17.274 2.979 8.611 1.00 89.88 69 ASP A CA 1
ATOM 502 C C . ASP A 1 69 ? -16.639 1.620 8.972 1.00 89.88 69 ASP A C 1
ATOM 504 O O . ASP A 1 69 ? -17.260 0.572 8.785 1.00 89.88 69 ASP A O 1
ATOM 508 N N . GLY A 1 70 ? -15.413 1.630 9.508 1.00 88.38 70 GLY A N 1
ATOM 509 C CA . GLY A 1 70 ? -14.657 0.438 9.884 1.00 88.38 70 GLY A CA 1
ATOM 510 C C . GLY A 1 70 ? -13.883 -0.201 8.732 1.00 88.38 70 GLY A C 1
ATOM 511 O O . GLY A 1 70 ? -13.194 -1.195 8.959 1.00 88.38 70 GLY A O 1
ATOM 512 N N . THR A 1 71 ? -13.957 0.354 7.520 1.00 94.31 71 THR A N 1
ATOM 513 C CA . THR A 1 71 ? -13.120 -0.073 6.394 1.0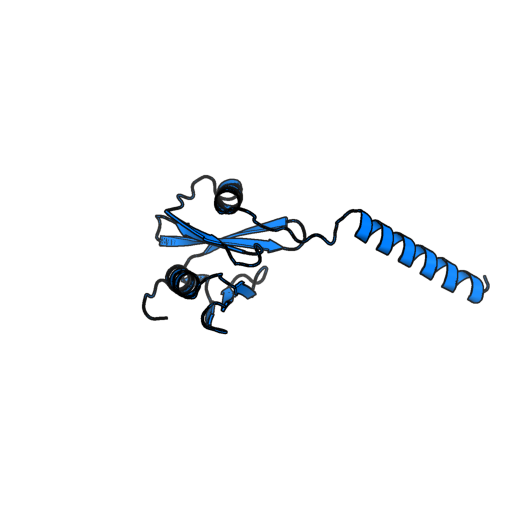0 94.31 71 THR A CA 1
ATOM 514 C C . THR A 1 71 ? -11.748 0.603 6.419 1.00 94.31 71 THR A C 1
ATOM 516 O O . THR A 1 71 ? -11.483 1.542 7.179 1.00 94.31 71 THR A O 1
ATOM 519 N N . THR A 1 72 ? -10.846 0.111 5.573 1.00 96.69 72 THR A N 1
ATOM 520 C CA . THR A 1 72 ? -9.478 0.613 5.466 1.00 96.69 72 THR A CA 1
ATOM 521 C C . THR A 1 72 ? -9.199 1.134 4.065 1.00 96.69 72 THR A C 1
ATOM 523 O O . THR A 1 72 ? -9.274 0.408 3.082 1.00 96.69 72 THR A O 1
ATOM 526 N N . GLY A 1 73 ? -8.820 2.399 3.957 1.00 96.94 73 GLY A N 1
ATOM 527 C CA . GLY A 1 73 ? -8.291 2.992 2.742 1.00 96.94 73 GLY A CA 1
ATOM 528 C C . GLY A 1 73 ? -6.843 2.566 2.517 1.00 96.94 73 GLY A C 1
ATOM 529 O O . GLY A 1 73 ? -6.019 2.617 3.427 1.00 96.94 73 GLY A O 1
ATOM 530 N N . LEU A 1 74 ? -6.518 2.193 1.289 1.00 97.19 74 LEU A N 1
ATOM 531 C CA . LEU A 1 74 ? -5.168 1.936 0.811 1.00 97.19 74 LEU A CA 1
ATOM 532 C C . LEU A 1 74 ? -4.843 2.939 -0.292 1.00 97.19 74 LEU A C 1
ATOM 534 O O . LEU A 1 74 ? -5.625 3.120 -1.225 1.00 97.19 74 LEU A O 1
ATOM 538 N N . VAL A 1 75 ? -3.665 3.546 -0.209 1.00 97.19 75 VAL A N 1
ATOM 539 C CA . VAL A 1 75 ? -3.051 4.312 -1.295 1.00 97.19 75 VAL A CA 1
ATOM 540 C C . VAL A 1 75 ? -1.692 3.687 -1.569 1.00 97.19 75 VAL A C 1
ATOM 542 O O . VAL A 1 75 ? -0.874 3.631 -0.662 1.00 97.19 75 VAL A O 1
ATOM 545 N N . GLU A 1 76 ? -1.445 3.228 -2.792 1.00 95.75 76 GLU A N 1
ATOM 546 C CA . GLU A 1 76 ? -0.195 2.565 -3.188 1.00 95.75 76 GLU A CA 1
ATOM 547 C C . GLU A 1 76 ? 0.376 3.205 -4.455 1.00 95.75 76 GLU A C 1
ATOM 549 O O . GLU A 1 76 ? -0.342 3.468 -5.422 1.00 95.75 76 GLU A O 1
ATOM 554 N N . ALA A 1 77 ? 1.682 3.445 -4.477 1.00 93.19 77 ALA A N 1
ATOM 555 C CA . ALA A 1 77 ? 2.401 3.960 -5.629 1.00 93.19 77 ALA A CA 1
ATOM 556 C C . ALA A 1 77 ? 2.585 2.866 -6.688 1.00 93.19 77 ALA A C 1
ATOM 558 O O . ALA A 1 77 ? 3.344 1.909 -6.507 1.00 93.19 77 ALA A O 1
ATOM 559 N N . MET A 1 78 ? 1.978 3.069 -7.855 1.00 89.44 78 MET A N 1
ATOM 560 C CA . MET A 1 78 ? 2.107 2.201 -9.021 1.00 89.44 78 MET A CA 1
ATOM 561 C C . MET A 1 78 ? 2.744 2.984 -10.174 1.00 89.44 78 MET A C 1
ATOM 563 O O . MET A 1 78 ? 2.082 3.729 -10.896 1.00 89.44 78 MET A O 1
ATOM 567 N N . GLY A 1 79 ? 4.060 2.823 -10.342 1.00 86.31 79 GLY A N 1
ATOM 568 C CA . GLY A 1 79 ? 4.830 3.607 -11.309 1.00 86.31 79 GLY A CA 1
ATOM 569 C C . GLY A 1 79 ? 4.872 5.087 -10.924 1.00 86.31 79 GLY A C 1
ATOM 570 O O . GLY A 1 79 ? 5.290 5.423 -9.818 1.00 86.31 79 GLY A O 1
ATOM 571 N N . ASP A 1 80 ? 4.448 5.962 -11.834 1.00 84.12 80 ASP A N 1
ATOM 572 C CA . ASP A 1 80 ? 4.369 7.418 -11.651 1.00 84.12 80 ASP A CA 1
ATOM 573 C C . ASP A 1 80 ? 3.002 7.898 -11.122 1.00 84.12 80 ASP A C 1
ATOM 575 O O . ASP A 1 80 ? 2.771 9.103 -11.008 1.00 84.12 80 ASP A O 1
ATOM 579 N N . ARG A 1 81 ? 2.097 6.971 -10.775 1.00 90.56 81 ARG A N 1
ATOM 580 C CA . ARG A 1 81 ? 0.760 7.264 -10.237 1.00 90.56 81 ARG A CA 1
ATOM 581 C C . ARG A 1 81 ? 0.509 6.553 -8.915 1.00 90.56 81 ARG A C 1
ATOM 583 O O . ARG A 1 81 ? 1.335 5.780 -8.432 1.00 90.56 81 ARG A O 1
ATOM 590 N N . PHE A 1 82 ? -0.672 6.802 -8.366 1.00 93.50 82 PHE A N 1
ATOM 591 C CA . PHE A 1 82 ? -1.198 6.101 -7.207 1.00 93.50 82 PHE A CA 1
ATOM 592 C C . PHE A 1 82 ? -2.442 5.310 -7.587 1.00 93.50 82 PHE A C 1
ATOM 594 O O . PHE A 1 82 ? -3.226 5.733 -8.437 1.00 93.50 82 PHE A O 1
ATOM 601 N N . VAL A 1 83 ? -2.607 4.167 -6.938 1.00 94.19 83 VAL A N 1
ATOM 602 C CA . VAL A 1 83 ? -3.845 3.399 -6.914 1.00 94.19 83 VAL A CA 1
ATOM 603 C C . VAL A 1 83 ? -4.445 3.568 -5.532 1.00 94.19 83 VAL A C 1
ATOM 605 O O . VAL A 1 83 ? -3.749 3.419 -4.529 1.00 94.19 83 VAL A O 1
ATOM 608 N N . THR A 1 84 ? -5.735 3.876 -5.489 1.00 96.56 84 THR A N 1
ATOM 609 C CA . THR A 1 84 ? -6.496 3.971 -4.249 1.00 96.56 84 THR A CA 1
ATOM 610 C C . THR A 1 84 ? -7.527 2.847 -4.187 1.00 96.56 84 THR A C 1
ATOM 612 O O . THR A 1 84 ? -8.081 2.429 -5.212 1.00 96.56 84 THR A O 1
ATOM 615 N N . ARG A 1 85 ? -7.764 2.312 -2.991 1.00 95.62 85 ARG A N 1
ATOM 616 C CA . ARG A 1 85 ? -8.785 1.293 -2.728 1.00 95.62 85 ARG A CA 1
ATOM 617 C C . ARG A 1 85 ? -9.389 1.517 -1.350 1.00 95.62 85 ARG A C 1
ATOM 619 O O . ARG A 1 85 ? -8.675 1.900 -0.432 1.00 95.62 85 ARG A O 1
ATOM 626 N N . ILE A 1 86 ? -10.676 1.234 -1.201 1.00 95.94 86 ILE A N 1
ATOM 627 C CA . ILE A 1 86 ? -11.285 0.968 0.105 1.00 95.94 86 ILE A CA 1
ATOM 628 C C . ILE A 1 86 ? -11.344 -0.549 0.252 1.00 95.94 86 ILE A C 1
ATOM 630 O O . ILE A 1 86 ? -11.816 -1.233 -0.653 1.00 95.94 86 ILE A O 1
ATOM 634 N N . LEU A 1 87 ? -10.817 -1.052 1.360 1.00 95.19 87 LEU A N 1
ATOM 635 C CA . LEU A 1 87 ? -10.684 -2.462 1.682 1.00 95.19 87 LEU A CA 1
ATOM 636 C C . LEU A 1 87 ? -11.574 -2.779 2.880 1.00 95.19 87 LEU A C 1
ATOM 638 O O . LEU A 1 87 ? -11.444 -2.174 3.947 1.00 95.19 87 LEU A O 1
ATOM 642 N N . SER A 1 88 ? -12.459 -3.748 2.702 1.00 92.88 88 SER A N 1
ATOM 643 C CA . SER A 1 88 ? -13.083 -4.469 3.803 1.00 92.88 88 SER A CA 1
ATOM 644 C C . SER A 1 88 ? -12.168 -5.604 4.276 1.00 92.88 88 SER A C 1
ATOM 646 O O . SER A 1 88 ? -11.194 -5.955 3.606 1.00 92.88 88 SER A O 1
ATOM 648 N N . VAL A 1 89 ? -12.487 -6.209 5.421 1.00 90.12 89 VAL A N 1
ATOM 649 C CA . VAL A 1 89 ? -11.739 -7.370 5.937 1.00 90.12 89 VAL A CA 1
ATOM 650 C C . VAL A 1 89 ? -11.762 -8.537 4.938 1.00 90.12 89 VAL A C 1
ATOM 652 O O . VAL A 1 89 ? -10.756 -9.222 4.778 1.00 90.12 89 VAL A O 1
ATOM 655 N N . ASP A 1 90 ? -12.861 -8.715 4.199 1.00 90.56 90 ASP A N 1
ATOM 656 C CA . ASP A 1 90 ? -13.011 -9.788 3.205 1.00 90.56 90 ASP A CA 1
ATOM 657 C C . ASP A 1 90 ? -12.127 -9.586 1.958 1.00 90.56 90 ASP A C 1
ATOM 659 O O . ASP A 1 90 ? -11.800 -10.549 1.258 1.00 90.56 90 ASP A O 1
ATOM 663 N N . ASP A 1 91 ? -11.697 -8.349 1.684 1.00 93.25 91 ASP A N 1
ATOM 664 C CA . ASP A 1 91 ? -10.783 -8.038 0.578 1.00 93.25 91 ASP A CA 1
ATOM 665 C C . ASP A 1 91 ? -9.325 -8.408 0.907 1.00 93.25 91 ASP A C 1
ATOM 667 O O . ASP A 1 91 ? -8.477 -8.497 0.009 1.00 93.25 91 ASP A O 1
ATOM 671 N N . VAL A 1 92 ? -9.021 -8.640 2.189 1.00 94.38 92 VAL A N 1
ATOM 672 C CA . VAL A 1 92 ? -7.687 -8.969 2.694 1.00 94.38 92 VAL A CA 1
ATOM 673 C C . VAL A 1 92 ? -7.535 -10.484 2.818 1.00 94.38 92 VAL A C 1
ATOM 675 O O . VAL A 1 92 ? -8.061 -11.124 3.721 1.00 94.38 92 VAL A O 1
ATOM 678 N N . GLN A 1 93 ? -6.743 -11.079 1.924 1.00 94.94 93 GLN A N 1
ATOM 679 C CA . GLN A 1 93 ? -6.467 -12.519 1.958 1.00 94.94 93 GLN A CA 1
ATOM 680 C C . GLN A 1 93 ? -5.499 -12.908 3.074 1.00 94.94 93 GLN A C 1
ATOM 682 O O . GLN A 1 93 ? -5.629 -13.978 3.665 1.00 94.94 93 GLN A O 1
ATOM 687 N N . ALA A 1 94 ? -4.473 -12.090 3.311 1.00 93.94 94 ALA A N 1
ATOM 688 C CA . ALA A 1 94 ? -3.513 -12.319 4.383 1.00 93.94 94 ALA A CA 1
ATOM 689 C C . ALA A 1 94 ? -2.725 -11.048 4.701 1.00 93.94 94 ALA A C 1
ATOM 691 O O . ALA A 1 94 ? -2.363 -10.289 3.803 1.00 93.94 94 ALA A O 1
ATOM 692 N N . VAL A 1 95 ? -2.353 -10.893 5.968 1.00 95.12 95 VAL A N 1
ATOM 693 C CA . VAL A 1 95 ? -1.341 -9.931 6.412 1.00 95.12 95 VAL A CA 1
ATOM 694 C C . VAL A 1 95 ? -0.201 -10.72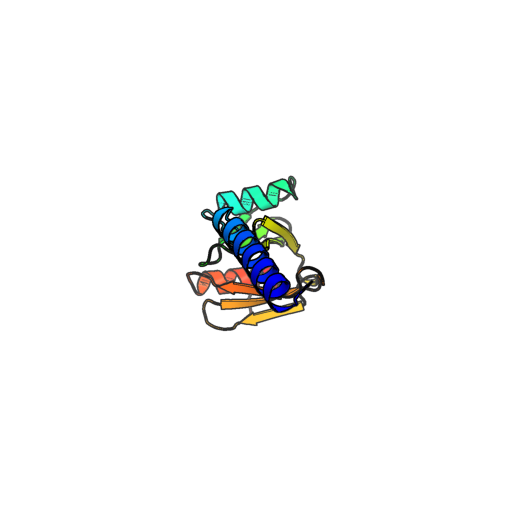8 7.031 1.00 95.12 95 VAL A C 1
ATOM 696 O O . VAL A 1 95 ? -0.380 -11.388 8.049 1.00 95.12 95 VAL A O 1
ATOM 699 N N . GLN A 1 96 ? 0.966 -10.732 6.387 1.00 94.62 96 GLN A N 1
ATOM 700 C CA . GLN A 1 96 ? 2.131 -11.486 6.855 1.00 94.62 96 GLN A CA 1
ATOM 701 C C . GLN A 1 96 ? 3.176 -10.526 7.400 1.00 94.62 96 GLN A C 1
ATOM 703 O O . GLN A 1 96 ? 3.700 -9.696 6.661 1.00 94.62 96 GLN A O 1
ATOM 708 N N . ARG A 1 97 ? 3.511 -10.648 8.681 1.00 92.50 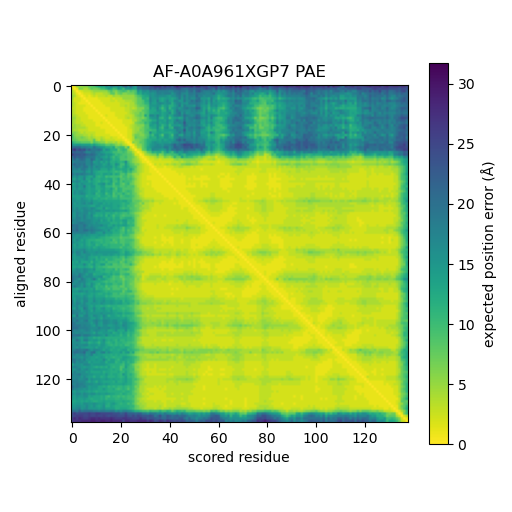97 ARG A N 1
ATOM 709 C CA . ARG A 1 97 ? 4.577 -9.851 9.283 1.00 92.50 97 ARG A CA 1
ATOM 710 C C . ARG A 1 97 ? 5.935 -10.366 8.802 1.00 92.50 97 ARG A C 1
ATOM 712 O O . ARG A 1 97 ? 6.235 -11.547 8.961 1.00 92.50 97 ARG A O 1
ATOM 719 N N . VAL A 1 98 ? 6.720 -9.493 8.174 1.00 92.88 98 VAL A N 1
ATOM 720 C CA . VAL A 1 98 ? 8.071 -9.816 7.686 1.00 92.88 98 VAL A CA 1
ATOM 721 C C . VAL A 1 98 ? 9.095 -9.519 8.779 1.00 92.88 98 VAL A C 1
ATOM 723 O O . VAL A 1 98 ? 9.991 -10.323 9.021 1.00 92.88 98 VAL A O 1
ATOM 726 N N . ASP A 1 99 ? 8.916 -8.393 9.471 1.00 92.62 99 ASP A N 1
ATOM 727 C CA . ASP A 1 99 ? 9.680 -7.983 10.648 1.00 92.62 99 ASP A CA 1
ATOM 728 C C . ASP A 1 99 ? 8.819 -7.064 11.547 1.00 92.62 99 ASP A C 1
ATOM 730 O O . ASP A 1 99 ? 7.609 -6.925 11.349 1.00 92.62 99 ASP A O 1
ATOM 734 N N . ASP A 1 100 ? 9.408 -6.440 12.568 1.00 92.94 100 ASP A N 1
ATOM 735 C CA . ASP A 1 100 ? 8.662 -5.595 13.509 1.00 92.94 100 ASP A CA 1
ATOM 736 C C . ASP A 1 100 ? 7.994 -4.375 12.852 1.00 92.94 100 ASP A C 1
ATOM 738 O O . ASP A 1 100 ? 6.938 -3.945 13.325 1.00 92.94 100 ASP A O 1
ATOM 742 N N . CYS A 1 101 ? 8.562 -3.851 11.766 1.00 94.62 101 CYS A N 1
ATOM 743 C CA . CYS A 1 101 ? 8.117 -2.653 11.053 1.00 94.62 101 CYS A CA 1
ATOM 744 C C . CYS A 1 101 ? 7.548 -2.940 9.657 1.00 94.62 101 CYS A C 1
ATOM 746 O O . CYS A 1 101 ? 6.940 -2.048 9.067 1.00 94.62 101 CYS A O 1
ATOM 748 N N . SER A 1 102 ? 7.743 -4.144 9.127 1.00 94.25 102 SER A N 1
ATOM 749 C CA . SER A 1 102 ? 7.398 -4.501 7.755 1.00 94.25 102 SER A CA 1
ATOM 750 C C . SER A 1 102 ? 6.370 -5.620 7.714 1.00 94.25 102 SER A C 1
ATOM 752 O O . SER A 1 102 ? 6.473 -6.630 8.416 1.00 94.25 102 SER A O 1
ATOM 754 N N . LEU A 1 103 ? 5.398 -5.481 6.822 1.00 95.50 103 LEU A N 1
ATOM 755 C CA . LEU A 1 103 ? 4.397 -6.499 6.555 1.00 95.50 103 LEU A CA 1
ATOM 756 C C . LEU A 1 103 ? 4.122 -6.625 5.056 1.00 95.50 103 LEU A C 1
ATOM 758 O O . LEU A 1 103 ? 4.344 -5.709 4.268 1.00 95.50 103 LEU A O 1
ATOM 762 N N . MET A 1 104 ? 3.647 -7.798 4.666 1.00 96.06 104 MET A N 1
ATOM 763 C CA . MET A 1 104 ? 3.228 -8.127 3.317 1.00 96.06 104 MET A CA 1
ATOM 764 C C . MET A 1 104 ? 1.714 -8.311 3.320 1.00 96.06 104 MET A C 1
ATOM 766 O O . MET A 1 104 ? 1.204 -9.291 3.870 1.00 96.06 104 MET A O 1
ATOM 770 N N . LEU A 1 105 ? 1.004 -7.368 2.710 1.00 96.38 105 LEU A N 1
ATOM 771 C CA . LEU A 1 105 ? -0.441 -7.424 2.537 1.00 96.38 105 LEU A CA 1
ATOM 772 C C . LEU A 1 105 ? -0.764 -8.181 1.246 1.00 96.38 105 LEU A C 1
ATOM 774 O O . LEU A 1 105 ? -0.264 -7.839 0.177 1.00 96.38 105 LEU A O 1
ATOM 778 N N . ARG A 1 106 ? -1.594 -9.219 1.339 1.00 96.12 106 ARG A N 1
ATOM 779 C CA . ARG A 1 106 ? -2.160 -9.935 0.192 1.00 96.12 106 ARG A CA 1
ATOM 780 C C . ARG A 1 106 ? -3.637 -9.607 0.070 1.00 96.12 106 ARG A C 1
ATOM 782 O O . ARG A 1 106 ? -4.383 -9.791 1.030 1.00 96.12 106 ARG A O 1
ATOM 789 N N . LEU A 1 107 ? -4.040 -9.158 -1.110 1.00 95.44 107 LEU A N 1
ATOM 790 C CA . LEU A 1 107 ? -5.413 -8.767 -1.417 1.00 95.44 107 LEU A CA 1
ATOM 791 C C . LEU A 1 107 ? -6.080 -9.792 -2.334 1.00 95.44 107 LEU A C 1
ATOM 793 O O . LEU A 1 107 ? -5.412 -10.499 -3.089 1.00 95.44 107 LEU A O 1
ATOM 797 N N . ALA A 1 108 ? -7.410 -9.841 -2.296 1.00 93.00 108 ALA A N 1
ATOM 798 C CA . ALA A 1 108 ? -8.208 -10.594 -3.261 1.00 93.00 108 ALA A CA 1
ATOM 799 C C . ALA A 1 108 ? -8.256 -9.931 -4.652 1.00 93.00 108 ALA A C 1
ATOM 801 O O . ALA A 1 108 ? -8.614 -10.580 -5.637 1.00 93.00 108 ALA A O 1
ATOM 802 N N . ASP A 1 109 ? -7.854 -8.660 -4.747 1.00 90.38 109 ASP A N 1
ATOM 803 C CA . ASP A 1 109 ? -7.751 -7.902 -5.992 1.00 90.38 109 ASP A CA 1
ATOM 804 C C . ASP A 1 109 ? -6.598 -8.431 -6.866 1.00 90.38 109 ASP A C 1
ATOM 806 O O . ASP A 1 109 ? -5.418 -8.227 -6.582 1.00 90.38 109 ASP A O 1
ATOM 810 N N . PHE A 1 110 ? -6.931 -9.081 -7.984 1.00 87.50 110 PHE A N 1
ATOM 811 C CA . PHE A 1 110 ? -5.937 -9.600 -8.930 1.00 87.50 110 PHE A CA 1
ATOM 812 C C . PHE A 1 110 ? -5.126 -8.498 -9.634 1.00 87.50 110 PHE A C 1
ATOM 814 O O . PHE A 1 110 ? -4.065 -8.787 -10.191 1.00 87.50 110 PHE A O 1
ATOM 821 N N . THR A 1 111 ? -5.612 -7.252 -9.641 1.00 88.75 111 THR A N 1
ATOM 822 C CA . THR A 1 111 ? -4.906 -6.097 -10.215 1.00 88.75 111 THR A CA 1
ATOM 823 C C . THR A 1 111 ? -3.868 -5.513 -9.257 1.00 88.75 111 THR A C 1
ATOM 825 O O . THR A 1 111 ? -2.924 -4.867 -9.714 1.00 88.75 111 THR A O 1
ATOM 828 N N . LEU A 1 112 ? -3.997 -5.792 -7.954 1.00 91.31 112 LEU A N 1
ATOM 829 C CA . LEU A 1 112 ? -3.056 -5.397 -6.906 1.00 91.31 112 LEU A CA 1
ATOM 830 C C . LEU A 1 112 ? -2.940 -6.508 -5.838 1.00 91.31 112 LEU A C 1
ATOM 832 O O . LEU A 1 112 ? -3.360 -6.329 -4.699 1.00 91.31 112 LEU A O 1
ATOM 836 N N . PRO A 1 113 ? -2.379 -7.680 -6.180 1.00 92.94 113 PRO A N 1
ATOM 837 C CA . PRO A 1 113 ? -2.489 -8.868 -5.330 1.00 92.94 113 PRO A CA 1
ATOM 838 C C . PRO A 1 113 ? -1.598 -8.823 -4.086 1.00 92.94 113 PRO A C 1
ATOM 840 O O . PRO A 1 113 ? -1.853 -9.531 -3.112 1.00 92.94 113 PRO A O 1
ATOM 843 N N . VAL A 1 114 ? -0.508 -8.053 -4.130 1.00 94.94 114 VAL A N 1
ATOM 844 C CA . VAL A 1 114 ? 0.505 -7.999 -3.074 1.00 94.94 114 VAL A CA 1
ATOM 845 C C . VAL A 1 114 ? 0.978 -6.562 -2.897 1.00 94.94 114 VAL A C 1
ATOM 847 O O . VAL A 1 114 ? 1.395 -5.934 -3.869 1.00 94.94 114 VAL A O 1
ATOM 850 N N . VAL A 1 115 ? 0.958 -6.080 -1.655 1.00 95.38 115 VAL A N 1
ATOM 851 C CA . VAL A 1 115 ? 1.383 -4.733 -1.269 1.00 95.38 115 VAL A CA 1
ATOM 852 C C . VAL A 1 115 ? 2.402 -4.842 -0.128 1.00 95.38 115 VAL A C 1
ATOM 854 O O . VAL A 1 115 ? 2.035 -5.213 0.993 1.00 95.38 115 VAL A O 1
ATOM 857 N N . PRO A 1 116 ? 3.694 -4.580 -0.387 1.00 94.94 116 PRO A N 1
ATOM 858 C CA . PRO A 1 116 ? 4.692 -4.506 0.669 1.00 94.94 116 PRO A CA 1
ATOM 859 C C . PRO A 1 116 ? 4.527 -3.194 1.441 1.00 94.94 116 PRO A C 1
ATOM 861 O O . PRO A 1 116 ? 4.490 -2.120 0.850 1.00 94.94 116 PRO A O 1
ATOM 864 N N . LEU A 1 117 ? 4.462 -3.271 2.766 1.00 95.81 117 LEU A N 1
ATOM 865 C CA . LEU A 1 117 ? 4.305 -2.111 3.637 1.00 95.81 117 LEU A CA 1
ATOM 866 C C . LEU A 1 117 ? 5.447 -2.092 4.645 1.00 95.81 117 LEU A C 1
ATOM 868 O O . LEU A 1 117 ? 5.614 -3.034 5.414 1.00 95.81 117 LEU A O 1
ATOM 872 N N . THR A 1 118 ? 6.223 -1.012 4.644 1.00 95.81 118 THR A N 1
ATOM 873 C CA . THR A 1 118 ? 7.294 -0.781 5.620 1.00 95.81 118 THR A CA 1
ATOM 874 C C . THR A 1 118 ? 6.969 0.488 6.382 1.00 95.81 118 THR A C 1
ATOM 876 O O . THR A 1 118 ? 6.679 1.509 5.770 1.00 95.81 118 THR A O 1
ATOM 879 N N . PHE A 1 119 ? 7.011 0.451 7.707 1.00 95.62 119 PHE A N 1
ATOM 880 C CA . PHE A 1 119 ? 6.681 1.590 8.559 1.00 95.62 119 PHE A CA 1
ATOM 881 C C . PHE A 1 119 ? 7.910 2.091 9.318 1.00 95.62 119 PHE A C 1
ATOM 883 O O . PHE A 1 119 ? 8.903 1.385 9.472 1.00 95.62 119 PHE A O 1
ATOM 890 N N . ALA A 1 120 ? 7.855 3.336 9.795 1.00 93.62 120 ALA A N 1
ATOM 891 C CA . ALA A 1 120 ? 8.953 3.919 10.568 1.00 93.62 120 ALA A CA 1
ATOM 892 C C . ALA A 1 120 ? 9.065 3.317 11.980 1.00 93.62 120 ALA A C 1
ATOM 894 O O . ALA A 1 120 ? 10.155 3.255 12.544 1.00 93.62 120 ALA A O 1
ATOM 895 N N . GLU A 1 121 ? 7.941 2.870 12.545 1.00 94.75 121 GLU A N 1
ATOM 896 C CA . GLU A 1 121 ? 7.856 2.366 13.914 1.00 94.75 121 GLU A CA 1
ATOM 897 C C . GLU A 1 121 ? 7.032 1.069 13.980 1.00 94.75 121 GLU A C 1
ATOM 899 O O . GLU A 1 121 ? 5.992 0.974 13.316 1.00 94.75 121 GLU A O 1
ATOM 904 N N . PRO A 1 122 ? 7.383 0.112 14.862 1.00 94.38 122 PRO A N 1
ATOM 905 C CA . PRO A 1 122 ? 6.634 -1.141 15.006 1.00 94.38 122 PRO A CA 1
ATOM 906 C C . PRO A 1 122 ? 5.165 -0.947 15.398 1.00 94.38 122 PRO A C 1
ATOM 908 O O . PRO A 1 122 ? 4.291 -1.738 15.043 1.00 94.38 122 PRO A O 1
ATOM 911 N N . LYS A 1 123 ? 4.872 0.137 16.127 1.00 95.00 123 LYS A N 1
ATOM 912 C CA . LYS A 1 123 ? 3.510 0.503 16.532 1.00 95.00 123 LYS A CA 1
ATOM 913 C C . LYS A 1 123 ? 2.628 0.845 15.330 1.00 95.00 123 LYS A C 1
ATOM 915 O O . LYS A 1 123 ? 1.437 0.548 15.353 1.00 95.00 123 LYS A O 1
ATOM 920 N N . ALA A 1 124 ? 3.200 1.462 14.298 1.00 94.75 124 ALA A N 1
ATOM 921 C CA . ALA A 1 124 ? 2.485 1.788 13.071 1.00 94.75 124 ALA A CA 1
ATOM 922 C C . ALA A 1 124 ? 2.160 0.519 12.269 1.00 94.75 124 ALA A C 1
ATOM 924 O O . ALA A 1 124 ? 1.022 0.360 11.836 1.00 94.75 124 ALA A O 1
ATOM 925 N N . ALA A 1 125 ? 3.110 -0.419 12.178 1.00 94.12 125 ALA A N 1
ATOM 926 C CA . ALA A 1 125 ? 2.877 -1.726 11.564 1.00 94.12 125 ALA A CA 1
ATOM 927 C C . ALA A 1 125 ? 1.754 -2.497 12.274 1.00 94.12 125 ALA A C 1
ATOM 929 O O . ALA A 1 125 ? 0.843 -2.994 11.622 1.00 94.12 125 ALA A O 1
ATOM 930 N N . LEU A 1 126 ? 1.765 -2.519 13.613 1.00 93.81 126 LEU A N 1
ATOM 931 C CA . LEU A 1 126 ? 0.704 -3.153 14.397 1.00 93.81 126 LEU A CA 1
ATOM 932 C C . LEU A 1 126 ? -0.663 -2.502 14.141 1.00 93.81 126 LEU A C 1
ATOM 934 O O . LEU A 1 126 ? -1.630 -3.204 13.875 1.00 93.81 126 LEU A O 1
ATOM 938 N N . LYS A 1 127 ? -0.752 -1.165 14.181 1.00 94.56 127 LYS A N 1
ATOM 939 C CA . LYS A 1 127 ? -2.004 -0.453 13.875 1.00 94.56 127 LYS A CA 1
ATOM 940 C C . LYS A 1 127 ? -2.530 -0.794 12.480 1.00 94.56 127 LYS A C 1
ATOM 942 O O . LYS A 1 127 ? -3.716 -1.074 12.346 1.00 94.56 127 LYS A O 1
ATOM 947 N N . ALA A 1 128 ? -1.657 -0.803 11.471 1.00 94.19 128 ALA A N 1
ATOM 948 C CA . ALA A 1 128 ? -2.034 -1.152 10.106 1.00 94.19 128 ALA A CA 1
ATOM 949 C C . ALA A 1 128 ? -2.587 -2.583 10.019 1.00 94.19 128 ALA A C 1
ATOM 951 O O . ALA A 1 128 ? -3.634 -2.784 9.411 1.00 94.19 128 ALA A O 1
ATOM 952 N N . THR A 1 129 ? -1.953 -3.560 10.679 1.00 94.25 129 THR A N 1
ATOM 953 C CA . THR A 1 129 ? -2.468 -4.939 10.753 1.00 94.25 129 THR A CA 1
ATOM 954 C C . THR A 1 129 ? -3.870 -4.989 11.356 1.00 94.25 129 THR A C 1
ATOM 956 O O . THR A 1 129 ? -4.746 -5.648 10.798 1.00 94.25 129 THR A O 1
ATOM 959 N N . ILE A 1 130 ? -4.106 -4.265 12.454 1.00 93.69 130 ILE A N 1
ATOM 960 C CA . ILE A 1 130 ? -5.414 -4.230 13.125 1.00 93.69 130 ILE A CA 1
ATOM 961 C C . ILE A 1 130 ? -6.485 -3.653 12.196 1.00 93.69 130 ILE A C 1
ATOM 963 O O . ILE A 1 130 ? -7.583 -4.191 12.120 1.00 93.69 130 ILE A O 1
ATOM 967 N N . TRP A 1 131 ? -6.183 -2.581 11.462 1.00 94.38 131 TRP A N 1
ATOM 968 C CA . TRP A 1 131 ? -7.145 -1.973 10.537 1.00 94.38 131 TRP A CA 1
ATOM 969 C C . TRP A 1 131 ? -7.447 -2.877 9.336 1.00 94.38 131 TRP A C 1
ATOM 971 O O . TRP A 1 131 ? -8.595 -2.985 8.918 1.00 94.38 131 TRP A O 1
ATOM 981 N N . LEU A 1 132 ? -6.433 -3.575 8.816 1.00 93.00 132 LEU A N 1
ATOM 982 C CA . LEU A 1 132 ? -6.569 -4.465 7.660 1.00 93.00 132 LEU A CA 1
ATOM 983 C C . LEU A 1 132 ? -7.299 -5.775 7.984 1.00 93.00 132 LEU A C 1
ATOM 985 O O . LEU A 1 132 ? -7.988 -6.315 7.127 1.00 93.00 132 LEU A O 1
ATOM 989 N N . THR A 1 133 ? -7.134 -6.304 9.196 1.00 90.56 133 THR A N 1
ATOM 990 C CA . THR A 1 133 ? -7.725 -7.595 9.598 1.00 90.56 133 THR A CA 1
ATOM 991 C C . THR A 1 133 ? -8.991 -7.448 10.435 1.00 90.56 133 THR A C 1
ATOM 993 O O . THR A 1 133 ? -9.740 -8.407 10.575 1.00 90.56 133 THR A O 1
ATOM 996 N N . GLY A 1 134 ? -9.231 -6.273 11.020 1.00 81.25 134 GLY A N 1
ATOM 997 C CA . GLY A 1 134 ? -10.282 -6.069 12.018 1.00 81.25 134 GLY A CA 1
ATOM 998 C C . GLY A 1 134 ? -9.974 -6.687 13.389 1.00 81.25 134 GLY A C 1
ATOM 999 O O . GLY A 1 134 ? -10.737 -6.466 14.328 1.00 81.25 134 GLY A O 1
ATOM 1000 N N . ASP A 1 135 ? -8.854 -7.406 13.538 1.00 71.06 135 ASP A N 1
ATOM 1001 C CA . ASP A 1 135 ? -8.489 -8.137 14.751 1.00 71.06 135 ASP A CA 1
ATOM 1002 C C . ASP A 1 135 ? -7.310 -7.485 15.487 1.00 71.06 135 ASP A C 1
ATOM 1004 O O . ASP A 1 135 ? -6.226 -7.266 14.948 1.00 71.06 135 ASP A O 1
ATOM 1008 N N . ALA A 1 136 ? -7.496 -7.232 16.786 1.00 54.22 136 ALA A N 1
ATOM 1009 C CA . ALA A 1 136 ? -6.479 -6.643 17.664 1.00 54.22 136 ALA A CA 1
ATOM 1010 C C . ALA A 1 136 ? -5.347 -7.616 18.074 1.00 54.22 136 ALA A C 1
ATOM 1012 O O . ALA A 1 136 ? -4.446 -7.227 18.818 1.00 54.22 136 ALA A O 1
ATOM 1013 N N . HIS A 1 137 ? -5.413 -8.879 17.637 1.00 45.50 137 HIS A N 1
ATOM 1014 C CA . HIS A 1 137 ? -4.562 -9.982 18.104 1.00 45.50 137 HIS A CA 1
ATOM 1015 C C . HIS A 1 137 ? -3.608 -10.559 17.040 1.00 45.50 137 HIS A C 1
ATOM 1017 O O . HIS A 1 137 ? -2.980 -11.585 17.304 1.00 45.50 137 HIS A O 1
ATOM 1023 N N . ALA A 1 138 ? -3.499 -9.920 15.870 1.00 44.69 138 ALA A N 1
ATOM 1024 C CA . ALA A 1 138 ? -2.651 -10.354 14.755 1.00 44.69 138 ALA A CA 1
ATOM 1025 C C . ALA A 1 138 ? -1.199 -9.837 14.829 1.00 44.69 138 ALA A C 1
ATOM 1027 O O . ALA A 1 138 ? -0.975 -8.668 15.225 1.00 44.69 138 ALA A O 1
#